Protein AF-A0AAW0L1X0-F1 (afdb_monomer)

Secondary structure (DSSP, 8-state):
-HHHHHHHHHHHHHHHHHHHHHHHHHHHHHHHHHH-SPPPHHHHHHHHHHHHHHHHHHHHH-TTHHHHHHHHHHHHHIIIIIHHHHHHHHHH-PPTT-HHHHHHHHHHHHHHHHHHHHHHHHHHHHHHH-----S---

Solvent-accessible surface area (backbone atoms only — not comparable to full-atom values): 7611 Å² total; per-residue (Å²): 113,69,68,59,54,52,52,50,50,53,49,51,57,54,49,50,53,57,55,49,48,58,52,50,51,54,51,50,52,52,48,28,71,75,64,76,45,84,83,49,74,64,56,56,51,50,51,52,52,49,51,53,51,50,53,51,50,47,52,68,45,42,72,55,54,73,77,44,43,53,39,59,54,22,70,49,36,37,66,69,46,16,42,58,32,51,50,48,48,69,74,64,63,61,60,85,86,34,72,72,44,51,50,36,52,49,51,20,50,49,26,44,53,51,24,53,52,40,35,52,51,35,52,50,53,43,61,75,70,46,79,78,80,56,58,76,70,135

Foldseek 3Di:
DVVVVVVVVVVVVVVCVVVLVVVLVVVQVVCCVVVVDHDDPVNSVVSVVVVVVVVVVCVLQFVCVVLCCLQVVLVCQLVVFQVVLVVVCVVPVPDPPDPSNCVSVVRNVVSVVSSVVSNVVSVVVCVVVDPPNCSDDD

Organism: Quercus suber (NCBI:txid58331)

Nearest PDB structures (foldseek):
  3q0k-assembly1_A  TM=4.462E-01  e=7.668E+00  Homo sapiens
  1wu0-assembly1_A  TM=3.932E-01  e=6.072E+00  Bacillus sp. PS3

Structure (mmCIF, N/CA/C/O backbone):
data_AF-A0AAW0L1X0-F1
#
_entry.id   AF-A0AAW0L1X0-F1
#
loop_
_atom_site.group_PDB
_atom_site.id
_atom_site.type_symbol
_atom_site.label_atom_id
_atom_site.label_alt_id
_atom_site.label_comp_id
_atom_site.label_asym_id
_atom_site.label_entity_id
_atom_site.label_seq_id
_atom_site.pdbx_PDB_ins_code
_atom_site.Cartn_x
_atom_site.Cartn_y
_atom_site.Cartn_z
_atom_site.occupancy
_atom_site.B_iso_or_equiv
_atom_site.auth_seq_id
_atom_site.auth_comp_id
_atom_site.auth_asym_id
_atom_site.auth_atom_id
_atom_site.pdbx_PDB_model_num
ATOM 1 N N . MET A 1 1 ? 4.843 18.036 -24.531 1.00 70.00 1 MET A N 1
ATOM 2 C CA . MET A 1 1 ? 5.066 16.636 -24.096 1.00 70.00 1 MET A CA 1
ATOM 3 C C . MET A 1 1 ? 6.140 16.539 -23.012 1.00 70.00 1 MET A C 1
ATOM 5 O O . MET A 1 1 ? 5.865 15.941 -21.984 1.00 70.00 1 MET A O 1
ATOM 9 N N . THR A 1 2 ? 7.299 17.194 -23.149 1.00 87.50 2 THR A N 1
ATOM 10 C CA . THR A 1 2 ? 8.398 17.166 -22.154 1.00 87.50 2 THR A CA 1
ATOM 11 C C . THR A 1 2 ? 7.998 17.612 -20.741 1.00 87.50 2 THR A C 1
ATOM 13 O O . THR A 1 2 ? 8.341 16.942 -19.775 1.00 87.50 2 THR A O 1
ATOM 16 N N . ALA A 1 3 ? 7.207 18.684 -20.604 1.00 91.75 3 ALA A N 1
ATOM 17 C CA . ALA A 1 3 ? 6.757 19.167 -19.292 1.00 91.75 3 ALA A CA 1
ATOM 18 C C . ALA A 1 3 ? 5.887 18.147 -18.528 1.00 91.75 3 ALA A C 1
ATOM 20 O O . ALA A 1 3 ? 6.003 18.035 -17.312 1.00 91.75 3 ALA A O 1
ATOM 21 N N . ILE A 1 4 ? 5.062 17.366 -19.238 1.00 94.31 4 ILE A N 1
ATOM 22 C CA . ILE A 1 4 ? 4.208 16.330 -18.632 1.00 94.31 4 ILE A CA 1
ATOM 23 C C . ILE A 1 4 ? 5.080 15.191 -18.092 1.00 94.31 4 ILE A C 1
ATOM 25 O O . ILE A 1 4 ? 4.886 14.764 -16.960 1.00 94.31 4 ILE A O 1
ATOM 29 N N . TYR A 1 5 ? 6.084 14.746 -18.854 1.00 93.31 5 TYR A N 1
ATOM 30 C CA . TYR A 1 5 ? 7.021 13.718 -18.390 1.00 93.31 5 TYR A CA 1
ATOM 31 C C . TYR A 1 5 ? 7.836 14.170 -17.176 1.00 93.31 5 TYR A C 1
ATOM 33 O O . TYR A 1 5 ? 7.993 13.400 -16.234 1.00 93.31 5 TYR A O 1
ATOM 41 N N . LEU A 1 6 ? 8.309 15.421 -17.162 1.00 94.56 6 LEU A N 1
ATOM 42 C CA . LEU A 1 6 ? 9.018 15.976 -16.006 1.00 94.56 6 LEU A CA 1
ATOM 43 C C . LEU A 1 6 ? 8.118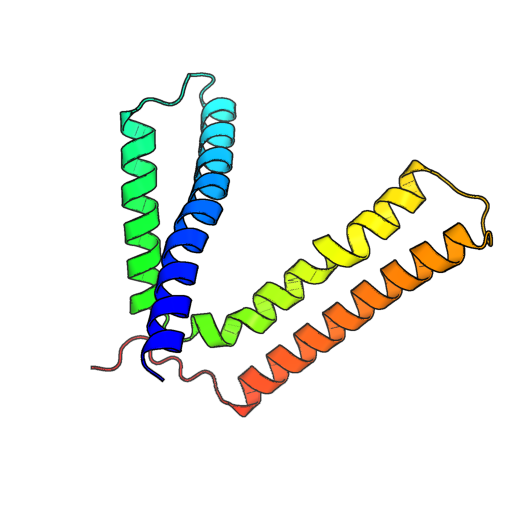 16.038 -14.767 1.00 94.56 6 LEU A C 1
ATOM 45 O O . LEU A 1 6 ? 8.550 15.649 -13.685 1.00 94.56 6 LEU A O 1
ATOM 49 N N . LEU A 1 7 ? 6.860 16.459 -14.924 1.00 94.31 7 LEU A N 1
ATOM 50 C CA . LEU A 1 7 ? 5.899 16.498 -13.822 1.00 94.31 7 LEU A CA 1
ATOM 51 C C . LEU A 1 7 ? 5.614 15.097 -13.264 1.00 94.31 7 LEU A C 1
ATOM 53 O O . LEU A 1 7 ? 5.600 14.912 -12.048 1.00 94.31 7 LEU A O 1
ATOM 57 N N . VAL A 1 8 ? 5.434 14.107 -14.142 1.00 94.50 8 VAL A N 1
ATOM 58 C CA . VAL A 1 8 ? 5.226 12.707 -13.745 1.00 94.50 8 VAL A CA 1
ATOM 59 C C . VAL A 1 8 ? 6.458 12.161 -13.023 1.00 94.50 8 VAL A C 1
ATOM 61 O O . VAL A 1 8 ? 6.311 11.553 -11.968 1.00 94.50 8 VAL A O 1
ATOM 64 N N . LEU A 1 9 ? 7.670 12.426 -13.518 1.00 93.56 9 LEU A N 1
ATOM 65 C CA . LEU A 1 9 ? 8.909 11.998 -12.860 1.00 93.56 9 LEU A CA 1
ATOM 66 C C . LEU A 1 9 ? 9.044 12.584 -11.452 1.00 93.56 9 LEU A C 1
ATOM 68 O O . LEU A 1 9 ? 9.311 11.844 -10.507 1.00 93.56 9 LEU A O 1
ATOM 72 N N . VAL A 1 10 ? 8.819 13.892 -11.295 1.00 94.75 10 VAL A N 1
ATOM 73 C CA . VAL A 1 10 ? 8.853 14.547 -9.979 1.00 94.75 10 VAL A CA 1
ATOM 74 C C . VAL A 1 10 ? 7.799 13.941 -9.055 1.00 94.75 10 VAL A C 1
ATOM 76 O O . VAL A 1 10 ? 8.106 13.610 -7.910 1.00 94.75 10 VAL A O 1
ATOM 79 N N . ASN A 1 11 ? 6.581 13.718 -9.556 1.00 93.94 11 ASN A N 1
ATOM 80 C CA . ASN A 1 11 ? 5.529 13.076 -8.779 1.00 93.94 11 ASN A CA 1
ATOM 81 C C . ASN A 1 11 ? 5.932 11.665 -8.324 1.00 93.94 11 ASN A C 1
ATOM 83 O O . ASN A 1 11 ? 5.781 11.354 -7.145 1.00 93.94 11 ASN A O 1
ATOM 87 N N . CYS A 1 12 ? 6.489 10.832 -9.205 1.00 91.06 12 CYS A N 1
ATOM 88 C CA . CYS A 1 12 ? 6.935 9.487 -8.848 1.00 91.06 12 CYS A CA 1
ATOM 89 C C . CYS A 1 12 ? 8.054 9.510 -7.796 1.00 91.06 12 CYS A C 1
ATOM 91 O O . CYS A 1 12 ? 8.009 8.727 -6.848 1.00 91.06 12 CYS A O 1
ATOM 93 N N . LEU A 1 13 ? 9.022 10.427 -7.916 1.00 91.44 13 LEU A N 1
ATOM 94 C CA . LEU A 1 13 ? 10.123 10.571 -6.957 1.00 91.44 13 LEU A CA 1
ATOM 95 C C . LEU A 1 13 ? 9.631 11.000 -5.568 1.00 91.44 13 LEU A C 1
ATOM 97 O O . LEU A 1 13 ? 10.034 10.408 -4.567 1.00 91.44 13 LEU A O 1
ATOM 101 N N . CYS A 1 14 ? 8.735 11.987 -5.495 1.00 93.12 14 CYS A N 1
ATOM 102 C CA . CYS A 1 14 ? 8.150 12.428 -4.228 1.00 93.12 14 CYS A CA 1
ATOM 103 C C . CYS A 1 14 ? 7.284 11.327 -3.600 1.00 93.12 14 CYS A C 1
ATOM 105 O O . CYS A 1 14 ? 7.422 11.007 -2.421 1.00 93.12 14 CYS A O 1
ATOM 107 N N . THR A 1 15 ? 6.423 10.707 -4.403 1.00 91.44 15 THR A N 1
ATOM 108 C CA . THR A 1 15 ? 5.494 9.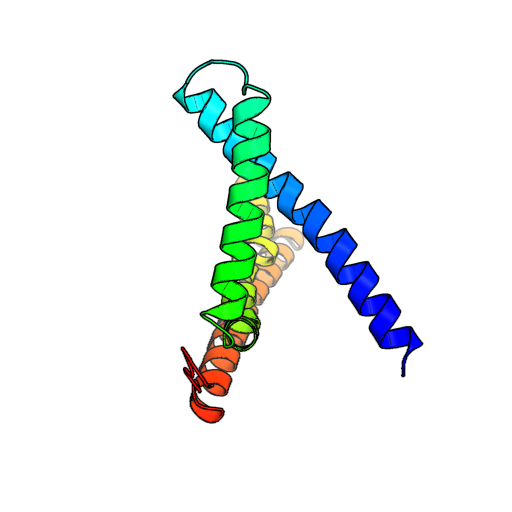665 -3.958 1.00 91.44 15 THR A CA 1
ATOM 109 C C . THR A 1 15 ? 6.230 8.425 -3.442 1.00 91.44 15 THR A C 1
ATOM 111 O O . THR A 1 15 ? 5.849 7.866 -2.414 1.00 91.44 15 THR A O 1
ATOM 114 N N . PHE A 1 16 ? 7.337 8.031 -4.085 1.00 89.69 16 PHE A N 1
ATOM 115 C CA . PHE A 1 16 ? 8.177 6.928 -3.613 1.00 89.69 16 PHE A CA 1
ATOM 116 C C . PHE A 1 16 ? 8.717 7.182 -2.200 1.00 89.69 16 PHE A C 1
ATOM 118 O O . PHE A 1 16 ? 8.691 6.280 -1.367 1.00 89.69 16 PHE A O 1
ATOM 125 N N . GLN A 1 17 ? 9.153 8.409 -1.898 1.00 89.38 17 GLN A N 1
ATOM 126 C CA . GLN A 1 17 ? 9.657 8.762 -0.567 1.00 89.38 17 GLN A CA 1
ATOM 127 C C . GLN A 1 17 ? 8.562 8.693 0.504 1.00 89.38 17 GLN A C 1
ATOM 129 O O . GLN A 1 17 ? 8.803 8.153 1.586 1.00 89.38 17 GLN A O 1
ATOM 134 N N . VAL A 1 18 ? 7.362 9.196 0.197 1.00 91.56 18 VAL A N 1
ATOM 135 C CA . VAL A 1 18 ? 6.218 9.181 1.122 1.00 91.56 18 VAL A CA 1
ATOM 136 C C . VAL A 1 18 ? 5.790 7.747 1.438 1.00 91.56 18 VAL A C 1
ATOM 138 O O . VAL A 1 18 ? 5.667 7.390 2.609 1.00 91.56 18 VAL A O 1
ATOM 141 N N . TYR A 1 19 ? 5.630 6.890 0.425 1.00 89.25 19 TYR A N 1
ATOM 142 C CA . TYR A 1 19 ? 5.261 5.490 0.659 1.00 89.25 19 TYR A CA 1
ATOM 143 C C . TYR A 1 19 ? 6.372 4.691 1.342 1.00 89.25 19 TYR A C 1
ATOM 145 O O . TYR A 1 19 ? 6.087 3.876 2.220 1.00 89.25 19 TYR A O 1
ATOM 153 N N . ALA A 1 20 ? 7.637 4.940 0.993 1.00 88.94 20 ALA A N 1
ATOM 154 C CA . ALA A 1 20 ? 8.761 4.270 1.635 1.00 88.94 20 ALA A CA 1
ATOM 155 C C . ALA A 1 20 ? 8.826 4.586 3.138 1.00 88.94 20 ALA A C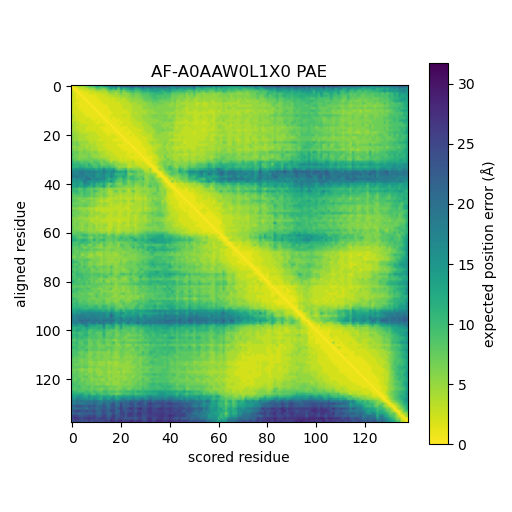 1
ATOM 157 O O . ALA A 1 20 ? 9.095 3.684 3.927 1.00 88.94 20 ALA A O 1
ATOM 158 N N . MET A 1 21 ? 8.523 5.823 3.552 1.00 89.56 21 MET A N 1
ATOM 159 C CA . MET A 1 21 ? 8.463 6.198 4.972 1.00 89.56 21 MET A CA 1
ATOM 160 C C . MET A 1 21 ? 7.468 5.327 5.747 1.00 89.56 21 MET A C 1
ATOM 162 O O . MET A 1 21 ? 7.846 4.738 6.755 1.00 89.56 21 MET A O 1
ATOM 166 N N . VAL A 1 22 ? 6.246 5.155 5.231 1.00 88.81 22 VAL A N 1
ATOM 167 C CA . VAL A 1 22 ? 5.219 4.317 5.875 1.00 88.81 22 VAL A CA 1
ATOM 168 C C . VAL A 1 22 ? 5.698 2.871 6.026 1.00 88.81 22 VAL A C 1
ATOM 170 O O . VAL A 1 22 ? 5.497 2.253 7.071 1.00 88.81 22 VAL A O 1
ATOM 173 N N . VAL A 1 23 ? 6.361 2.317 5.007 1.00 88.50 23 VAL A N 1
ATOM 174 C CA . VAL A 1 23 ? 6.917 0.957 5.071 1.00 88.50 23 VAL A CA 1
ATOM 175 C C . VAL A 1 23 ? 8.021 0.864 6.127 1.00 88.50 23 VAL A C 1
ATOM 177 O O . VAL A 1 23 ? 8.024 -0.075 6.923 1.00 88.50 23 VAL A O 1
ATOM 180 N N . PHE A 1 24 ? 8.935 1.837 6.172 1.00 86.69 24 PHE A N 1
ATOM 181 C CA . PHE A 1 24 ? 10.008 1.862 7.165 1.00 86.69 24 PHE A CA 1
ATOM 182 C C . PHE A 1 24 ? 9.476 1.976 8.590 1.00 86.69 24 PHE A C 1
ATOM 184 O O . PHE A 1 24 ? 9.955 1.244 9.453 1.00 86.69 24 PHE A O 1
ATOM 191 N N . ASP A 1 25 ? 8.462 2.805 8.822 1.00 87.81 25 ASP A N 1
ATOM 192 C CA . ASP A 1 25 ? 7.850 2.960 10.141 1.00 87.81 25 ASP A CA 1
ATOM 193 C C . ASP A 1 25 ? 7.171 1.659 10.594 1.00 87.81 25 ASP A C 1
ATOM 195 O O . ASP A 1 25 ? 7.374 1.214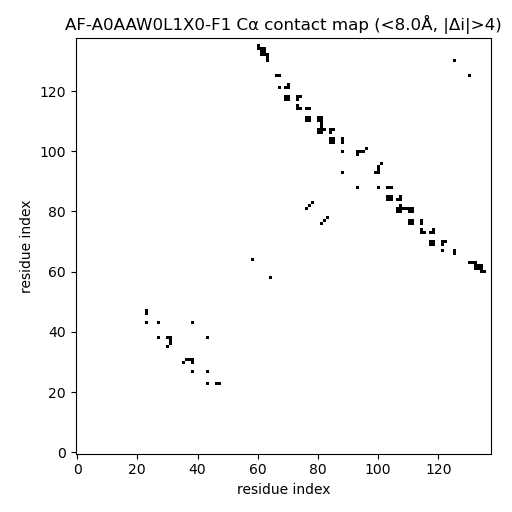 11.722 1.00 87.81 25 ASP A O 1
ATOM 199 N N . ASN A 1 26 ? 6.443 0.971 9.704 1.00 88.81 26 ASN A N 1
ATOM 200 C CA . ASN A 1 26 ? 5.840 -0.332 10.019 1.00 88.81 26 ASN A CA 1
ATOM 201 C C . ASN A 1 26 ? 6.897 -1.406 10.335 1.00 88.81 26 ASN A C 1
ATOM 203 O O . ASN A 1 26 ? 6.720 -2.209 11.256 1.00 88.81 26 ASN A O 1
ATOM 207 N N . LEU A 1 27 ? 8.011 -1.427 9.596 1.00 86.38 27 LEU A N 1
ATOM 208 C CA . LEU A 1 27 ? 9.121 -2.350 9.849 1.00 86.38 27 LEU A CA 1
ATOM 209 C C . LEU A 1 27 ? 9.849 -2.024 11.161 1.00 86.38 27 LEU A C 1
ATOM 211 O O . LEU A 1 27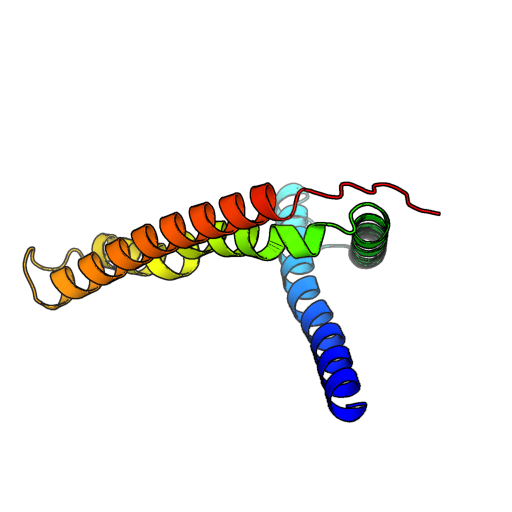 ? 10.203 -2.940 11.902 1.00 86.38 27 LEU A O 1
ATOM 215 N N . GLU A 1 28 ? 10.031 -0.742 11.476 1.00 85.88 28 GLU A N 1
ATOM 216 C CA . GLU A 1 28 ? 10.640 -0.268 12.720 1.00 85.88 28 GLU A CA 1
ATOM 217 C C . GLU A 1 28 ? 9.765 -0.593 13.940 1.00 85.88 28 GLU A C 1
ATOM 219 O O . GLU A 1 28 ? 10.279 -1.106 14.937 1.00 85.88 28 GLU A O 1
ATOM 224 N N . VAL A 1 29 ? 8.445 -0.397 13.850 1.00 85.88 29 VAL A N 1
ATOM 225 C CA . VAL A 1 29 ? 7.485 -0.798 14.894 1.00 85.88 29 VAL A CA 1
ATOM 226 C C . VAL A 1 29 ? 7.529 -2.308 15.112 1.00 85.88 29 VAL A C 1
ATOM 228 O O . VAL A 1 29 ? 7.624 -2.765 16.252 1.00 85.88 29 VAL A O 1
ATOM 231 N N . ARG A 1 30 ? 7.535 -3.102 14.035 1.00 84.00 30 ARG A N 1
ATOM 232 C CA . ARG A 1 30 ? 7.625 -4.565 14.131 1.00 84.00 30 ARG A CA 1
ATOM 233 C C . ARG A 1 30 ? 8.945 -5.018 14.755 1.00 84.00 30 ARG A C 1
ATOM 235 O O . ARG A 1 30 ? 8.944 -5.893 15.616 1.00 84.00 30 ARG A O 1
ATOM 242 N N . TYR A 1 31 ? 10.062 -4.411 14.362 1.00 81.25 31 TYR A N 1
ATOM 243 C CA . TYR A 1 31 ? 11.374 -4.698 14.939 1.00 81.25 31 TYR A CA 1
ATOM 244 C C . TYR A 1 31 ? 11.433 -4.335 16.427 1.00 81.25 31 TYR A C 1
ATOM 246 O O . TYR A 1 31 ? 11.898 -5.135 17.237 1.00 81.25 31 TYR A O 1
ATOM 254 N N . THR A 1 32 ? 10.910 -3.165 16.798 1.00 82.44 32 THR A N 1
ATOM 255 C CA . THR A 1 32 ? 10.862 -2.698 18.190 1.00 82.44 32 THR A CA 1
ATOM 256 C C . THR A 1 32 ? 9.977 -3.608 19.039 1.00 82.44 32 THR A C 1
ATOM 258 O O . THR A 1 32 ? 10.370 -3.978 20.140 1.00 82.44 32 THR A O 1
ATOM 261 N N . SER A 1 33 ? 8.835 -4.055 18.507 1.00 83.06 33 SER A N 1
ATOM 262 C CA . SER A 1 33 ? 7.949 -5.012 19.177 1.00 83.06 33 SER A CA 1
ATOM 263 C C . SER A 1 33 ? 8.616 -6.371 19.416 1.00 83.06 33 SER A C 1
ATOM 265 O O . SER A 1 33 ? 8.390 -6.976 20.459 1.00 83.06 33 SER A O 1
ATOM 267 N N . MET A 1 34 ? 9.454 -6.849 18.490 1.00 79.69 34 MET A N 1
ATOM 268 C CA . MET A 1 34 ? 10.149 -8.130 18.658 1.00 79.69 34 MET A CA 1
ATOM 269 C C . MET A 1 34 ? 11.395 -8.035 19.540 1.00 79.69 34 MET A C 1
ATOM 271 O O . MET A 1 34 ? 11.694 -8.969 20.280 1.00 79.69 34 MET A O 1
ATOM 275 N N . LYS A 1 35 ? 12.149 -6.937 19.443 1.00 73.75 35 LYS A N 1
ATOM 276 C CA . LYS A 1 35 ? 13.464 -6.806 20.084 1.00 73.75 35 LYS A CA 1
ATOM 277 C C . LYS A 1 35 ? 13.458 -5.943 21.348 1.00 73.75 35 LYS A C 1
ATOM 279 O O . LYS A 1 35 ? 14.493 -5.867 22.001 1.00 73.75 35 LYS A O 1
ATOM 284 N N . ASN A 1 36 ? 12.334 -5.297 21.684 1.00 74.25 36 ASN A N 1
ATOM 285 C CA . ASN A 1 36 ? 12.151 -4.392 22.832 1.00 74.25 36 ASN A CA 1
ATOM 286 C C . ASN A 1 36 ? 13.283 -3.359 23.007 1.00 74.25 36 ASN A C 1
ATOM 288 O O . ASN A 1 36 ? 13.604 -2.944 24.118 1.00 74.25 36 ASN A O 1
ATOM 292 N N . GLN A 1 37 ? 13.919 -2.951 21.908 1.00 75.25 37 GLN A N 1
ATOM 293 C CA . GLN A 1 37 ? 15.033 -2.009 21.910 1.00 75.25 37 GLN A CA 1
ATOM 294 C C . GLN A 1 37 ? 14.844 -0.944 20.832 1.00 75.25 37 GLN A C 1
ATOM 296 O O . GLN A 1 37 ? 14.276 -1.247 19.778 1.00 75.25 37 GLN A O 1
ATOM 301 N N . PRO A 1 38 ? 15.338 0.288 21.071 1.00 71.31 38 PRO A N 1
ATOM 302 C CA . PRO A 1 38 ? 15.257 1.357 20.089 1.00 71.31 38 PRO A CA 1
ATOM 303 C C . PRO A 1 38 ? 16.003 0.966 18.814 1.00 71.31 38 PRO A C 1
ATOM 305 O O . PRO A 1 38 ? 17.075 0.355 18.855 1.00 71.31 38 PRO A O 1
ATOM 308 N N . CYS A 1 39 ? 15.426 1.325 17.669 1.00 66.94 39 CYS A N 1
ATOM 309 C CA . CYS A 1 39 ? 15.971 0.962 16.372 1.00 66.94 39 CYS A CA 1
ATOM 310 C C . CYS A 1 39 ? 17.333 1.657 16.151 1.00 66.94 39 CYS A C 1
ATOM 312 O O . CYS A 1 39 ? 17.403 2.890 16.130 1.00 66.94 39 CYS A O 1
ATOM 314 N N . PRO A 1 40 ? 18.444 0.909 15.990 1.00 79.69 40 PRO A N 1
ATOM 315 C CA . PRO A 1 40 ? 19.754 1.510 15.769 1.00 79.69 40 PRO A CA 1
ATOM 316 C C . PRO A 1 40 ? 19.790 2.270 14.440 1.00 79.69 40 PRO A C 1
ATOM 318 O O . PRO A 1 40 ? 19.264 1.792 13.432 1.00 79.69 40 PRO A O 1
ATOM 321 N N . ARG A 1 41 ? 20.514 3.399 14.380 1.00 78.12 41 ARG A N 1
ATOM 322 C CA . ARG A 1 41 ? 20.715 4.149 13.121 1.00 78.12 41 ARG A CA 1
ATOM 323 C C . ARG A 1 41 ? 21.268 3.279 11.986 1.00 78.12 41 ARG A C 1
ATOM 325 O O . ARG A 1 41 ? 20.903 3.486 10.835 1.00 78.12 41 ARG A O 1
ATOM 332 N N . TRP A 1 42 ? 22.087 2.280 12.316 1.00 80.31 42 TRP A N 1
ATOM 333 C CA . TRP A 1 42 ? 22.621 1.313 11.354 1.00 80.31 42 TRP A CA 1
ATOM 334 C C . TRP A 1 42 ? 21.522 0.451 10.714 1.00 80.31 42 TRP A C 1
ATOM 336 O O . TRP A 1 42 ? 21.486 0.306 9.496 1.00 80.31 42 TRP A O 1
ATOM 346 N N . VAL A 1 43 ? 20.567 -0.040 11.514 1.00 81.00 43 VAL A N 1
ATOM 347 C CA . VAL A 1 43 ? 19.435 -0.856 11.038 1.00 81.00 43 VAL A CA 1
ATOM 348 C C . VAL A 1 43 ? 18.536 -0.042 10.111 1.00 81.00 43 VAL A C 1
ATOM 350 O O . VAL A 1 43 ? 18.134 -0.535 9.059 1.00 81.00 43 VAL A O 1
ATOM 353 N N . ARG A 1 44 ? 18.292 1.233 10.439 1.00 80.81 44 ARG A N 1
ATOM 354 C CA . ARG A 1 44 ? 17.537 2.155 9.579 1.00 80.81 44 ARG A CA 1
ATOM 355 C C . ARG A 1 44 ? 18.223 2.380 8.224 1.00 80.81 44 ARG A C 1
ATOM 357 O O . ARG A 1 44 ? 17.547 2.379 7.195 1.00 80.81 44 ARG A O 1
ATOM 364 N N . THR A 1 45 ? 19.546 2.546 8.197 1.00 85.00 45 THR A N 1
ATOM 365 C CA . THR A 1 45 ? 20.303 2.689 6.940 1.00 85.00 45 THR A CA 1
ATOM 366 C C . THR A 1 45 ? 20.287 1.397 6.121 1.00 85.00 45 THR A C 1
ATOM 368 O O . THR A 1 45 ? 20.021 1.450 4.921 1.00 85.00 45 THR A O 1
ATOM 371 N N . CYS A 1 46 ? 20.480 0.236 6.756 1.00 86.62 46 CYS A N 1
ATOM 372 C CA . CYS A 1 46 ? 20.378 -1.062 6.086 1.00 86.62 46 CYS A CA 1
ATOM 373 C C . CYS A 1 46 ? 18.994 -1.285 5.468 1.00 86.62 46 CYS A C 1
ATOM 375 O O . CYS A 1 46 ? 18.913 -1.678 4.310 1.00 86.62 46 CYS A O 1
ATOM 377 N N . LEU A 1 47 ? 17.915 -0.983 6.197 1.00 85.56 47 LEU A N 1
ATOM 378 C CA . LEU A 1 47 ? 16.539 -1.083 5.696 1.00 85.56 47 LEU A CA 1
ATOM 379 C C . LEU A 1 47 ? 16.306 -0.211 4.460 1.00 85.56 47 LEU A C 1
ATOM 381 O O . LEU A 1 47 ? 15.697 -0.672 3.497 1.00 85.56 47 LEU A O 1
ATOM 385 N N . ARG A 1 48 ? 16.820 1.027 4.456 1.00 86.00 48 ARG A N 1
ATOM 386 C CA . ARG A 1 48 ? 16.704 1.936 3.304 1.00 86.00 48 ARG A CA 1
ATOM 387 C C . ARG A 1 48 ? 17.430 1.410 2.071 1.00 86.00 48 ARG A C 1
ATOM 389 O O . ARG A 1 48 ? 16.847 1.400 0.989 1.00 86.00 48 ARG A O 1
ATOM 396 N N . ILE A 1 49 ? 18.677 0.965 2.234 1.00 88.12 49 ILE A N 1
ATOM 397 C CA . ILE A 1 49 ? 19.480 0.415 1.131 1.00 88.12 49 ILE A CA 1
ATOM 398 C C . ILE A 1 49 ? 18.846 -0.879 0.613 1.00 88.12 49 ILE A C 1
ATOM 400 O O . ILE A 1 49 ? 18.691 -1.046 -0.593 1.00 88.12 49 ILE A O 1
ATOM 404 N N . PHE A 1 50 ? 18.420 -1.763 1.517 1.00 88.69 50 PHE A N 1
ATOM 405 C CA . PHE A 1 50 ? 17.781 -3.025 1.166 1.00 88.69 50 PHE A CA 1
ATOM 406 C C . PHE A 1 50 ? 16.466 -2.812 0.412 1.00 88.69 50 PHE A C 1
ATOM 408 O O . PHE A 1 50 ? 16.265 -3.423 -0.631 1.00 88.69 50 PHE A O 1
ATOM 415 N N . TYR A 1 51 ? 15.596 -1.914 0.884 1.00 88.31 51 TYR A N 1
ATOM 416 C CA . TYR A 1 51 ? 14.327 -1.618 0.215 1.00 88.31 51 TYR A CA 1
ATOM 417 C C . TYR A 1 51 ? 14.535 -1.008 -1.175 1.00 88.31 51 T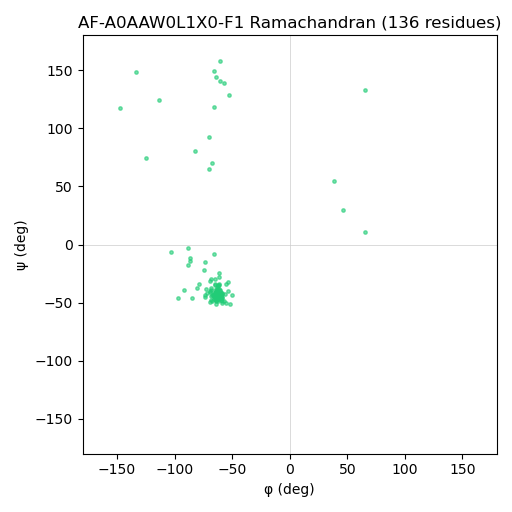YR A C 1
ATOM 419 O O . TYR A 1 51 ? 13.895 -1.438 -2.131 1.00 88.31 51 TYR A O 1
ATOM 427 N N . GLY A 1 52 ? 15.460 -0.050 -1.310 1.00 89.12 52 GLY A N 1
ATOM 428 C CA . GLY A 1 52 ? 15.804 0.531 -2.610 1.00 89.12 52 GLY A CA 1
ATOM 429 C C . GLY A 1 52 ? 16.381 -0.506 -3.579 1.00 89.12 52 GLY A C 1
ATOM 430 O O . GLY A 1 52 ? 15.946 -0.585 -4.726 1.00 89.12 52 GLY A O 1
ATOM 431 N N . GLY A 1 53 ? 17.308 -1.344 -3.104 1.00 89.25 53 GLY A N 1
ATOM 432 C CA . GLY A 1 53 ? 17.901 -2.424 -3.894 1.00 89.25 53 GLY A CA 1
ATOM 433 C C . GLY A 1 53 ? 16.880 -3.482 -4.313 1.00 89.25 53 GLY A C 1
ATOM 434 O O . GLY A 1 53 ? 16.859 -3.889 -5.471 1.00 89.25 53 GLY A O 1
ATOM 435 N N . LEU A 1 54 ? 15.984 -3.876 -3.407 1.00 88.81 54 LEU A N 1
ATOM 436 C CA . LEU A 1 54 ? 14.910 -4.825 -3.686 1.00 88.81 54 LEU A CA 1
ATOM 437 C C . LEU A 1 54 ? 13.908 -4.252 -4.696 1.00 88.81 54 LEU A C 1
ATOM 439 O O . LEU A 1 54 ? 13.540 -4.946 -5.638 1.00 88.81 54 LEU A O 1
ATOM 443 N N . ALA A 1 55 ? 13.512 -2.984 -4.558 1.00 88.56 55 ALA A N 1
ATOM 444 C CA . ALA A 1 55 ? 12.630 -2.322 -5.518 1.00 88.56 55 ALA A CA 1
ATOM 445 C C . ALA A 1 55 ? 13.258 -2.255 -6.922 1.00 88.56 55 ALA A C 1
ATOM 447 O O . ALA A 1 55 ? 12.588 -2.552 -7.911 1.00 88.56 55 ALA A O 1
ATOM 448 N N . PHE A 1 56 ? 14.552 -1.928 -7.013 1.00 87.81 56 PHE A N 1
ATOM 449 C CA . PHE A 1 56 ? 15.289 -1.946 -8.278 1.00 87.81 56 PHE A CA 1
ATOM 450 C C . PHE A 1 56 ? 15.353 -3.356 -8.878 1.00 87.81 56 PHE A C 1
ATOM 452 O O . PHE A 1 56 ? 15.034 -3.544 -10.050 1.00 87.81 56 PHE A O 1
ATOM 459 N N . PHE A 1 57 ? 15.686 -4.358 -8.063 1.00 88.75 57 PHE A N 1
ATOM 460 C CA . PHE A 1 57 ? 15.753 -5.752 -8.492 1.00 88.75 57 PHE A CA 1
ATOM 461 C C . PHE A 1 57 ? 14.406 -6.262 -9.019 1.00 88.75 57 PHE A C 1
ATOM 463 O O . PHE A 1 57 ? 14.356 -6.877 -10.084 1.00 88.75 57 PHE A O 1
ATOM 470 N N . LEU A 1 58 ? 13.303 -5.964 -8.325 1.00 87.00 58 LEU A N 1
ATOM 471 C CA . LEU A 1 58 ? 11.955 -6.329 -8.767 1.00 87.00 58 LEU A CA 1
ATOM 472 C C . LEU A 1 58 ? 11.556 -5.617 -10.064 1.00 87.00 58 LEU A C 1
ATOM 474 O O . LEU A 1 58 ? 10.945 -6.243 -10.924 1.00 87.00 58 LEU A O 1
ATOM 478 N N . SER A 1 59 ? 11.921 -4.341 -10.218 1.00 85.62 59 SER A N 1
ATOM 479 C CA . SER A 1 59 ? 11.657 -3.568 -11.437 1.00 85.62 59 SER A CA 1
ATOM 480 C C . SER A 1 59 ? 12.355 -4.169 -12.661 1.00 85.62 59 SER A C 1
ATOM 482 O O . SER A 1 59 ? 11.743 -4.310 -13.717 1.00 85.62 59 SER A O 1
ATOM 484 N N . VAL A 1 60 ? 13.619 -4.581 -12.506 1.00 83.81 60 VAL A N 1
ATOM 485 C CA . VAL A 1 60 ? 14.401 -5.215 -13.580 1.00 83.81 60 VAL A CA 1
ATOM 486 C C . VAL A 1 60 ? 13.906 -6.634 -13.876 1.00 83.81 60 VAL A C 1
ATOM 488 O O . VAL A 1 60 ? 13.793 -7.012 -15.037 1.00 83.81 60 VAL A O 1
ATOM 491 N N . THR A 1 61 ? 13.588 -7.415 -12.841 1.00 83.44 61 THR A N 1
ATOM 492 C CA . THR A 1 61 ? 13.235 -8.842 -12.979 1.00 83.44 61 THR A CA 1
ATOM 493 C C . THR A 1 61 ? 11.795 -9.058 -13.457 1.00 83.44 61 THR A C 1
ATOM 495 O O . THR A 1 61 ? 11.506 -10.020 -14.169 1.00 83.44 61 THR A O 1
ATOM 498 N N . PHE A 1 62 ? 10.863 -8.186 -13.063 1.00 81.44 62 PHE A N 1
ATOM 499 C CA . PHE A 1 62 ? 9.432 -8.360 -13.316 1.00 81.44 62 PHE A CA 1
ATOM 500 C C . PHE A 1 62 ? 8.835 -7.141 -14.041 1.00 81.44 62 PHE A C 1
ATOM 502 O O . PHE A 1 62 ? 8.047 -6.386 -13.461 1.00 81.44 62 PHE A O 1
ATOM 509 N N . PRO A 1 63 ? 9.111 -6.968 -15.349 1.00 74.12 63 PRO A N 1
ATOM 510 C CA . PRO A 1 63 ? 8.585 -5.842 -16.128 1.00 74.12 63 PRO A CA 1
ATOM 511 C C . PRO A 1 63 ? 7.050 -5.865 -16.289 1.00 74.12 63 PRO A C 1
ATOM 513 O O . PRO A 1 63 ? 6.456 -4.903 -16.770 1.00 74.12 63 PRO A O 1
ATOM 516 N N . PHE A 1 64 ? 6.380 -6.947 -15.876 1.00 75.88 64 PHE A N 1
ATOM 517 C CA . PHE A 1 64 ? 4.922 -7.098 -15.914 1.00 75.88 64 PHE A CA 1
ATOM 518 C C . PHE A 1 64 ? 4.199 -6.577 -14.660 1.00 75.88 64 PHE A C 1
ATOM 520 O O . PHE A 1 64 ? 2.968 -6.597 -14.627 1.00 75.88 64 PHE A O 1
ATOM 527 N N . LEU A 1 65 ? 4.916 -6.092 -13.635 1.00 79.75 65 LEU A N 1
ATOM 528 C CA . LEU A 1 65 ? 4.302 -5.564 -12.406 1.00 79.75 65 LEU A CA 1
ATOM 529 C C . LEU A 1 65 ? 3.287 -4.445 -12.688 1.00 79.75 65 LEU A C 1
ATOM 531 O O . LEU A 1 65 ? 2.244 -4.382 -12.040 1.00 79.75 65 LEU A O 1
ATOM 535 N N . GLY A 1 66 ? 3.531 -3.618 -13.710 1.00 81.25 66 GLY A N 1
ATOM 536 C CA . GLY A 1 66 ? 2.582 -2.589 -14.143 1.00 81.25 66 GLY A CA 1
ATOM 537 C C . GLY A 1 66 ? 1.245 -3.157 -14.638 1.00 81.25 66 GLY A C 1
ATOM 538 O O . GLY A 1 66 ? 0.196 -2.581 -14.367 1.00 81.25 66 GLY A O 1
ATOM 539 N N . SER A 1 67 ? 1.250 -4.318 -15.300 1.00 82.38 67 SER A N 1
ATOM 540 C CA . SER A 1 67 ? 0.024 -4.995 -15.753 1.00 82.38 67 SER A CA 1
ATOM 541 C C . SER A 1 67 ? -0.748 -5.660 -14.611 1.00 82.38 67 SER A C 1
ATOM 543 O O . SER A 1 67 ? -1.949 -5.876 -14.740 1.00 82.38 67 SER A O 1
ATOM 545 N N . LEU A 1 6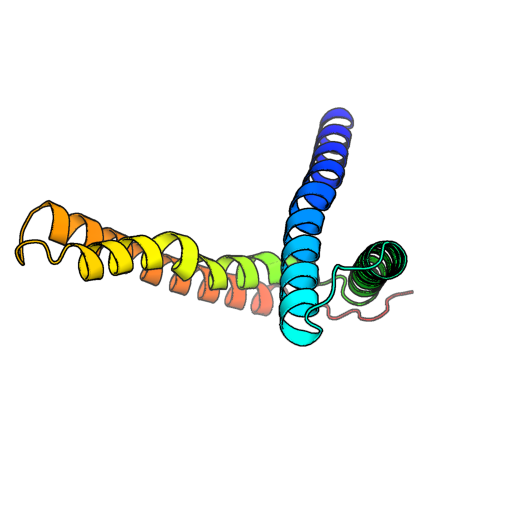8 ? -0.085 -5.956 -13.489 1.00 84.12 68 LEU A N 1
ATOM 546 C CA . LEU A 1 68 ? -0.712 -6.487 -12.275 1.00 84.12 68 LEU A CA 1
ATOM 547 C C . LEU A 1 68 ? -1.247 -5.387 -11.349 1.00 84.12 68 LEU A C 1
ATOM 549 O O . LEU A 1 68 ? -2.045 -5.680 -10.459 1.00 84.12 68 LEU A O 1
ATOM 553 N N . ALA A 1 69 ? -0.856 -4.127 -11.554 1.00 86.12 69 ALA A N 1
ATOM 554 C CA . ALA A 1 69 ? -1.295 -3.009 -10.721 1.00 86.12 69 ALA A CA 1
ATOM 555 C C . ALA A 1 69 ? -2.832 -2.889 -10.598 1.00 86.12 69 ALA A C 1
ATOM 557 O O . ALA A 1 69 ? -3.299 -2.676 -9.479 1.00 86.12 69 ALA A O 1
ATOM 558 N N . PRO A 1 70 ? -3.645 -3.099 -11.658 1.00 85.75 70 PRO A N 1
ATOM 559 C CA . PRO A 1 70 ? -5.104 -3.096 -11.536 1.00 85.75 70 PRO A CA 1
ATOM 560 C C . PRO A 1 70 ? -5.652 -4.232 -10.662 1.00 85.75 70 PRO A C 1
ATOM 562 O O . PRO A 1 70 ? -6.627 -4.022 -9.946 1.00 85.75 70 PRO A O 1
ATOM 565 N N . LEU A 1 71 ? -5.018 -5.414 -10.670 1.00 88.75 71 LEU A N 1
ATOM 566 C CA . LEU A 1 71 ? -5.406 -6.531 -9.799 1.00 88.75 71 LEU A CA 1
ATOM 567 C C . LEU A 1 71 ? -5.093 -6.230 -8.337 1.00 88.75 71 LEU A C 1
ATOM 569 O O . LEU A 1 71 ? -5.952 -6.400 -7.475 1.00 88.75 71 LEU A O 1
ATOM 573 N N . VAL A 1 72 ? -3.864 -5.788 -8.059 1.00 88.94 72 VAL A N 1
ATOM 574 C CA . VAL A 1 72 ? -3.419 -5.486 -6.693 1.00 88.94 72 VAL A CA 1
ATOM 575 C C . VAL A 1 72 ? -4.212 -4.307 -6.134 1.00 88.94 72 VAL A C 1
ATOM 577 O O . VAL A 1 72 ? -4.727 -4.388 -5.023 1.00 88.94 72 VAL A O 1
ATOM 580 N N . GLY A 1 73 ? -4.386 -3.247 -6.928 1.00 86.25 73 GLY A N 1
ATOM 581 C CA . GLY A 1 73 ? -5.226 -2.105 -6.579 1.00 86.25 73 GLY A CA 1
ATOM 582 C C . GLY A 1 73 ? -6.665 -2.537 -6.317 1.00 86.25 73 GLY A C 1
ATOM 583 O O . GLY A 1 73 ? -7.197 -2.236 -5.251 1.00 86.25 73 GLY A O 1
ATOM 584 N N . GLY A 1 74 ? -7.240 -3.330 -7.228 1.00 88.06 74 GLY A N 1
ATOM 585 C CA . GLY A 1 74 ? -8.568 -3.927 -7.104 1.00 88.06 74 GLY A CA 1
ATOM 586 C C . GLY A 1 74 ? -8.761 -4.680 -5.790 1.00 88.06 74 GLY A C 1
ATOM 587 O O . GLY A 1 74 ? -9.686 -4.385 -5.042 1.00 88.06 74 GLY A O 1
ATOM 588 N N . ALA A 1 75 ? -7.843 -5.584 -5.451 1.00 87.94 75 ALA A N 1
ATOM 589 C CA . ALA A 1 75 ? -7.909 -6.389 -4.232 1.00 87.94 75 ALA A CA 1
ATOM 590 C C . ALA A 1 75 ? -7.875 -5.565 -2.929 1.00 87.94 75 ALA A C 1
ATOM 592 O O . ALA A 1 75 ? -8.375 -6.025 -1.904 1.00 87.94 75 ALA A O 1
ATOM 593 N N . THR A 1 76 ? -7.320 -4.348 -2.951 1.00 88.31 76 THR A N 1
ATOM 594 C CA . THR A 1 76 ? -7.286 -3.451 -1.780 1.00 88.31 76 THR A CA 1
ATOM 595 C C . THR A 1 76 ? -8.530 -2.567 -1.628 1.00 88.31 76 THR A C 1
ATOM 597 O O . THR A 1 76 ? -8.741 -1.994 -0.560 1.00 88.31 76 THR A O 1
ATOM 600 N N . LEU A 1 77 ? -9.398 -2.491 -2.645 1.00 87.81 77 LEU A N 1
ATOM 601 C CA . LEU A 1 77 ? -10.615 -1.666 -2.632 1.00 87.81 77 LEU A CA 1
ATOM 602 C C . LEU A 1 77 ? -11.635 -2.028 -1.537 1.00 87.81 77 LEU A C 1
ATOM 604 O O . LEU A 1 77 ? -12.250 -1.109 -0.994 1.00 87.81 77 LEU A O 1
ATOM 608 N N . PRO A 1 78 ? -11.822 -3.301 -1.128 1.00 86.88 78 PRO A N 1
ATOM 609 C CA . PRO A 1 78 ? -12.698 -3.620 -0.005 1.00 86.88 78 PRO A CA 1
ATOM 610 C C . PRO A 1 78 ? -12.228 -2.974 1.293 1.00 86.88 78 PRO A C 1
ATOM 612 O O . PRO A 1 78 ? -13.051 -2.554 2.101 1.00 86.88 78 PRO A O 1
ATOM 615 N N . LEU A 1 79 ? -10.913 -2.865 1.493 1.00 86.19 79 LEU A N 1
ATOM 616 C CA . LEU A 1 79 ? -10.352 -2.280 2.705 1.00 86.19 79 LEU A CA 1
ATOM 617 C C . LEU A 1 79 ? -10.615 -0.771 2.782 1.00 86.19 79 LEU A C 1
ATOM 619 O O . LEU A 1 79 ? -10.777 -0.233 3.872 1.00 86.19 79 LEU A O 1
ATOM 623 N N . THR A 1 80 ? -10.678 -0.080 1.645 1.00 87.38 80 THR A N 1
ATOM 624 C CA . THR A 1 80 ? -10.890 1.372 1.608 1.00 87.38 80 THR A CA 1
ATOM 625 C C . THR A 1 80 ? -12.363 1.753 1.505 1.00 87.38 80 THR A C 1
ATOM 627 O O . THR A 1 80 ? -12.783 2.698 2.166 1.00 87.38 80 THR A O 1
ATOM 630 N N . PHE A 1 81 ? -13.158 1.022 0.720 1.00 85.00 81 PHE A N 1
ATOM 631 C CA . PHE A 1 81 ? -14.562 1.357 0.466 1.00 85.00 81 PHE A CA 1
ATOM 632 C C . PHE A 1 81 ? -15.543 0.591 1.350 1.00 85.00 81 PHE A C 1
ATOM 634 O O . PHE A 1 81 ? -16.463 1.185 1.903 1.00 85.00 81 PHE A O 1
ATOM 641 N N . ALA A 1 82 ? -15.366 -0.722 1.500 1.00 89.88 82 ALA A N 1
ATOM 642 C CA . ALA A 1 82 ? -16.334 -1.555 2.210 1.00 89.88 82 ALA A CA 1
ATOM 643 C C . ALA A 1 82 ? -16.086 -1.554 3.726 1.00 89.88 82 ALA A C 1
ATOM 645 O O . ALA A 1 82 ? -17.013 -1.376 4.519 1.00 89.88 82 ALA A O 1
ATOM 646 N N . TYR A 1 83 ? -14.830 -1.715 4.137 1.00 88.25 83 TYR A N 1
ATOM 647 C CA . TYR A 1 83 ? -14.437 -1.856 5.535 1.00 88.25 83 TYR A CA 1
ATOM 648 C C . TYR A 1 83 ? -14.908 -0.710 6.446 1.00 88.25 83 TYR A C 1
ATOM 650 O O . TYR A 1 83 ? -15.535 -1.020 7.458 1.00 88.25 83 TYR A O 1
ATOM 658 N N . PRO A 1 84 ? -14.708 0.590 6.139 1.00 89.00 84 PRO A N 1
ATOM 659 C CA . PRO A 1 84 ? -15.180 1.655 7.026 1.00 89.00 84 PRO A CA 1
ATOM 660 C C . PRO A 1 84 ? -16.710 1.695 7.138 1.00 89.00 84 PRO A C 1
ATOM 662 O O . PRO A 1 84 ? -17.222 1.947 8.228 1.00 89.00 84 PRO A O 1
ATOM 665 N N . CYS A 1 85 ? -17.443 1.392 6.060 1.00 87.31 85 CYS A N 1
ATOM 666 C CA . CYS A 1 85 ? -18.906 1.337 6.072 1.00 87.31 85 CYS A CA 1
ATOM 667 C C . CYS A 1 85 ? -19.417 0.222 6.996 1.00 87.31 85 CYS A C 1
ATOM 669 O O . CYS A 1 85 ? -20.251 0.472 7.869 1.00 87.31 85 CYS A O 1
ATOM 671 N N . PHE A 1 86 ? -18.875 -0.993 6.869 1.00 88.44 86 PHE A N 1
ATOM 672 C CA . PHE A 1 86 ? -19.251 -2.114 7.735 1.00 88.44 86 PHE A CA 1
ATOM 673 C C . PHE A 1 86 ? -18.770 -1.926 9.177 1.00 88.44 86 PHE A C 1
ATOM 675 O O . PHE A 1 86 ? -19.522 -2.196 10.115 1.00 88.44 86 PHE A O 1
ATOM 682 N N . MET A 1 87 ? -17.555 -1.406 9.370 1.00 91.00 87 MET A N 1
ATOM 683 C CA . MET A 1 87 ? -17.006 -1.110 10.694 1.00 91.00 87 MET A CA 1
ATOM 684 C C . MET A 1 87 ? -17.861 -0.067 11.421 1.00 91.00 87 MET A C 1
ATOM 686 O O . MET A 1 87 ? -18.175 -0.236 12.599 1.00 91.00 87 MET A O 1
ATOM 690 N N . TRP A 1 88 ? -18.311 0.979 10.724 1.00 90.88 88 TRP A N 1
ATOM 691 C CA . TRP A 1 88 ? -19.199 1.987 11.296 1.00 90.88 88 TRP A CA 1
ATOM 692 C C . TRP A 1 88 ? -20.547 1.394 11.730 1.00 90.88 88 TRP A C 1
ATOM 694 O O . TRP A 1 88 ? -20.993 1.655 12.851 1.00 90.88 88 TRP A O 1
ATOM 704 N N . ILE A 1 89 ? -21.163 0.548 10.894 1.00 89.19 89 ILE A N 1
ATOM 705 C CA . ILE A 1 89 ? -22.417 -0.150 11.228 1.00 89.19 89 ILE A CA 1
ATOM 706 C C . ILE A 1 89 ? -22.231 -1.029 12.474 1.00 89.19 89 ILE A C 1
ATOM 708 O O . ILE A 1 89 ? -23.069 -0.992 13.378 1.00 89.19 89 ILE A O 1
ATOM 712 N N . ALA A 1 90 ? -21.123 -1.773 12.551 1.00 87.88 90 ALA A N 1
ATOM 713 C CA . ALA A 1 90 ? -20.815 -2.650 13.677 1.00 87.88 90 ALA A CA 1
ATOM 714 C C . ALA A 1 90 ? -20.607 -1.877 14.992 1.00 87.88 90 ALA A C 1
ATOM 716 O O . ALA A 1 90 ? -21.106 -2.299 16.036 1.00 87.88 90 ALA A O 1
ATOM 717 N N . MET A 1 91 ? -19.918 -0.730 14.948 1.00 90.06 91 MET A N 1
ATOM 718 C CA . MET A 1 91 ? -19.649 0.095 16.133 1.00 90.06 91 MET A CA 1
ATOM 719 C C . MET A 1 91 ? -20.882 0.858 16.626 1.00 90.06 91 MET A C 1
ATOM 721 O O . MET A 1 91 ? -21.114 0.945 17.830 1.00 90.06 91 MET A O 1
ATOM 725 N N . ARG A 1 92 ? -21.665 1.454 15.716 1.00 85.06 92 ARG A N 1
ATOM 726 C CA . ARG A 1 92 ? -22.775 2.348 16.086 1.00 85.06 92 ARG A CA 1
ATOM 727 C C . ARG A 1 92 ? -24.104 1.635 16.308 1.00 85.06 92 ARG A C 1
ATOM 729 O O . ARG A 1 92 ? -24.984 2.253 16.899 1.00 85.06 92 ARG A O 1
ATOM 736 N N . LYS A 1 93 ? -24.264 0.391 15.832 1.00 82.56 93 LYS A N 1
ATOM 737 C CA . LYS A 1 93 ? -25.524 -0.381 15.875 1.00 82.56 93 LYS A CA 1
ATOM 738 C C . LYS A 1 93 ? -26.762 0.502 15.611 1.00 82.56 93 LYS A C 1
ATOM 740 O O . LYS A 1 93 ? -27.655 0.578 16.458 1.00 82.56 93 LYS A O 1
ATOM 745 N N . PRO A 1 94 ? -26.801 1.235 14.481 1.00 84.25 94 PRO A N 1
ATOM 746 C CA . PRO A 1 94 ? -27.931 2.102 14.169 1.00 84.25 94 PRO A CA 1
ATOM 747 C C . PRO A 1 94 ? -29.219 1.275 14.060 1.00 84.25 94 PRO A C 1
ATOM 749 O O . PRO A 1 94 ? -29.174 0.070 13.807 1.00 84.25 94 PRO A O 1
ATOM 752 N N . ARG A 1 95 ? -30.378 1.926 14.234 1.00 82.56 95 ARG A N 1
ATOM 753 C CA . ARG A 1 95 ? -31.677 1.250 14.105 1.00 82.56 95 ARG A CA 1
ATOM 754 C C . ARG A 1 95 ? -31.752 0.526 12.749 1.00 82.56 95 ARG A C 1
ATOM 756 O O . ARG A 1 95 ? -31.490 1.173 11.727 1.00 82.56 95 ARG A O 1
ATOM 763 N N . PRO A 1 96 ? -32.103 -0.774 12.725 1.00 73.88 96 PRO A N 1
ATOM 764 C CA . PRO A 1 96 ? -32.282 -1.495 11.470 1.00 73.88 96 PRO A CA 1
ATOM 765 C C . PRO A 1 96 ? -33.341 -0.769 10.626 1.00 73.88 96 PRO A C 1
ATOM 767 O O . PRO A 1 96 ? -34.320 -0.263 11.173 1.00 73.88 96 PRO A O 1
ATOM 770 N N . ASN A 1 97 ? -33.109 -0.656 9.313 1.00 73.88 97 ASN A N 1
ATOM 771 C CA . ASN A 1 97 ? -33.917 0.130 8.362 1.00 73.88 97 ASN A CA 1
ATOM 772 C C . ASN A 1 97 ? -33.933 1.664 8.531 1.00 73.88 97 ASN A C 1
ATOM 774 O O . ASN A 1 97 ? -34.697 2.346 7.850 1.00 73.88 97 ASN A O 1
ATOM 778 N N . GLY A 1 98 ? -33.071 2.252 9.364 1.00 84.62 98 GLY A N 1
ATOM 779 C CA . GLY A 1 98 ? -32.855 3.702 9.323 1.00 84.62 98 GLY A CA 1
ATOM 780 C C . GLY A 1 98 ? -32.204 4.145 8.004 1.00 84.62 98 GLY A C 1
ATOM 781 O O . GLY A 1 98 ? -31.386 3.415 7.445 1.00 84.62 98 GLY A O 1
ATOM 782 N N . PHE A 1 99 ? -32.490 5.368 7.543 1.00 86.81 99 PHE A N 1
ATOM 783 C CA . PHE A 1 99 ? -31.879 5.945 6.331 1.00 86.81 99 PHE A CA 1
ATOM 784 C C . PHE A 1 99 ? -30.345 5.821 6.331 1.00 86.81 99 PHE A C 1
ATOM 786 O O . PHE A 1 99 ? -29.752 5.387 5.351 1.00 86.81 99 PHE A O 1
ATOM 793 N N . VAL A 1 100 ? -29.707 6.104 7.473 1.00 87.19 100 VAL A N 1
ATOM 794 C CA . VAL A 1 100 ? -28.246 6.017 7.645 1.00 87.19 100 VAL A CA 1
ATOM 795 C C . VAL A 1 100 ? -27.726 4.573 7.599 1.00 87.19 100 VAL A C 1
ATOM 797 O O . VAL A 1 100 ? -26.593 4.332 7.186 1.00 87.19 100 VAL A O 1
ATOM 800 N N . TRP A 1 101 ? -28.533 3.595 8.018 1.00 89.44 101 TRP A N 1
ATOM 801 C CA . TRP A 1 101 ? -28.161 2.184 7.925 1.00 89.44 101 TRP A CA 1
ATOM 802 C C . TRP A 1 101 ? -28.244 1.695 6.477 1.00 89.44 101 TRP A C 1
ATOM 804 O O . TRP A 1 101 ? -27.295 1.084 5.998 1.00 89.44 101 TRP A O 1
ATOM 814 N N . ILE A 1 102 ? -29.320 2.038 5.757 1.00 88.69 102 ILE A N 1
ATOM 815 C CA . ILE A 1 102 ? -29.500 1.672 4.344 1.00 88.69 102 ILE A CA 1
ATOM 816 C C . ILE A 1 102 ? -28.390 2.275 3.481 1.00 88.69 102 ILE A C 1
ATOM 818 O O . ILE A 1 102 ? -27.817 1.569 2.656 1.00 88.69 102 ILE A O 1
ATOM 822 N N . THR A 1 103 ? -28.042 3.550 3.685 1.00 88.06 103 THR A N 1
ATOM 823 C CA . THR A 1 103 ? -26.969 4.192 2.914 1.00 88.06 103 THR A CA 1
ATOM 824 C C . THR A 1 103 ? -25.619 3.533 3.177 1.00 88.06 103 THR A C 1
ATOM 826 O O . THR A 1 103 ? -24.978 3.101 2.226 1.00 88.06 103 THR A O 1
ATOM 829 N N . ASN A 1 104 ? -25.198 3.362 4.436 1.00 90.00 104 ASN A N 1
ATOM 830 C CA . ASN A 1 104 ? -23.914 2.715 4.739 1.00 90.00 104 ASN A CA 1
ATOM 831 C C . ASN A 1 104 ? -23.862 1.254 4.267 1.00 90.00 104 ASN A C 1
ATOM 833 O O . ASN A 1 104 ? -22.834 0.813 3.756 1.00 90.00 104 ASN A O 1
ATOM 837 N N . MET A 1 105 ? -24.963 0.510 4.399 1.00 89.81 105 MET A N 1
ATOM 838 C CA . MET A 1 105 ? -25.034 -0.881 3.951 1.00 89.81 105 MET A CA 1
ATOM 839 C C . MET A 1 105 ? -25.003 -0.976 2.419 1.00 89.81 105 MET A C 1
ATOM 841 O O . MET A 1 105 ? -24.305 -1.823 1.862 1.00 89.81 105 MET A O 1
ATOM 845 N N . GLY A 1 106 ? -25.705 -0.071 1.731 1.00 92.12 106 GLY A N 1
ATOM 846 C CA . GLY A 1 106 ? -25.700 0.043 0.275 1.00 92.12 106 GLY A CA 1
ATOM 847 C C . GLY A 1 106 ? -24.328 0.428 -0.278 1.00 92.12 106 GLY A C 1
ATOM 848 O O . GLY A 1 106 ? -23.835 -0.240 -1.181 1.00 92.12 106 GLY A O 1
ATOM 849 N N . LEU A 1 107 ? -23.674 1.443 0.300 1.00 91.25 107 LEU A N 1
ATOM 850 C CA . LEU A 1 107 ? -22.309 1.853 -0.058 1.00 91.25 107 LEU A CA 1
ATOM 851 C C . LEU A 1 107 ? -21.291 0.726 0.175 1.00 91.25 107 LEU A C 1
ATOM 853 O O . LEU A 1 107 ? -20.457 0.473 -0.693 1.00 91.25 107 LEU A O 1
ATOM 857 N N . GLY A 1 108 ? -21.390 0.009 1.299 1.00 91.94 108 GLY A N 1
ATOM 858 C CA . GLY A 1 108 ? -20.531 -1.141 1.587 1.00 91.94 108 GLY A CA 1
ATOM 859 C C . GLY A 1 108 ? -20.708 -2.274 0.572 1.00 91.94 108 GLY A C 1
ATOM 860 O O . GLY A 1 108 ? -19.724 -2.795 0.047 1.00 91.94 108 GLY A O 1
ATOM 861 N N . CYS A 1 109 ? -21.956 -2.618 0.240 1.00 91.81 109 CYS A N 1
ATOM 862 C CA . CYS A 1 109 ? -22.267 -3.624 -0.776 1.00 91.81 109 CYS A CA 1
ATOM 863 C C . CYS A 1 109 ? -21.773 -3.198 -2.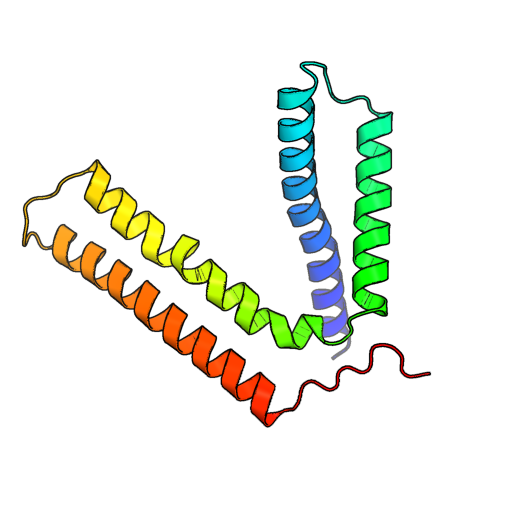169 1.00 91.81 109 CYS A C 1
ATOM 865 O O . CYS A 1 109 ? -21.113 -3.976 -2.857 1.00 91.81 109 CYS A O 1
ATOM 867 N N . LEU A 1 110 ? -22.005 -1.939 -2.553 1.00 93.06 110 LEU A N 1
ATOM 868 C CA . LEU A 1 110 ? -21.529 -1.373 -3.815 1.00 93.06 110 LEU A CA 1
ATOM 869 C C . LEU A 1 110 ? -20.000 -1.427 -3.910 1.00 93.06 110 LEU A C 1
ATOM 871 O O . LEU A 1 110 ? -19.475 -1.816 -4.950 1.00 93.06 110 LEU A O 1
ATOM 875 N N . GLY A 1 111 ? -19.281 -1.116 -2.828 1.00 91.38 111 GLY A N 1
ATOM 876 C CA . GLY A 1 111 ? -17.821 -1.229 -2.774 1.00 91.38 111 GLY A CA 1
ATOM 877 C C . GLY A 1 111 ? -17.315 -2.659 -3.006 1.00 91.38 111 GLY A C 1
ATOM 878 O O . GLY A 1 111 ? -16.329 -2.862 -3.718 1.00 91.38 111 GLY A O 1
ATOM 879 N N . ILE A 1 112 ? -18.013 -3.666 -2.468 1.00 92.62 112 ILE A N 1
ATOM 880 C CA . ILE A 1 112 ? -17.690 -5.082 -2.705 1.00 92.62 112 ILE A CA 1
ATOM 881 C C . ILE A 1 112 ? -17.963 -5.462 -4.164 1.00 92.62 112 ILE A C 1
ATOM 883 O O . ILE A 1 112 ? -17.096 -6.044 -4.814 1.00 92.62 112 ILE A O 1
ATOM 887 N N . VAL A 1 113 ? -19.134 -5.108 -4.701 1.00 93.88 113 VAL A N 1
ATOM 888 C CA . VAL A 1 113 ? -19.488 -5.399 -6.101 1.00 93.88 113 VAL A CA 1
ATOM 889 C C . VAL A 1 113 ? -18.479 -4.758 -7.053 1.00 93.88 113 VAL A C 1
ATOM 891 O O . VAL A 1 113 ? -17.968 -5.428 -7.948 1.00 93.88 113 VAL A O 1
ATOM 894 N N . LEU A 1 114 ? -18.122 -3.493 -6.822 1.00 91.94 114 LEU A N 1
ATOM 895 C CA . LEU A 1 114 ? -17.131 -2.779 -7.624 1.00 91.94 114 LEU A CA 1
ATOM 896 C C . LEU A 1 114 ? -15.757 -3.458 -7.568 1.00 91.94 114 LEU A C 1
ATOM 898 O O . LEU A 1 114 ? -15.093 -3.582 -8.594 1.00 91.94 114 LEU A O 1
ATOM 902 N N . THR A 1 115 ? -15.354 -3.949 -6.393 1.00 92.94 115 THR A N 1
ATOM 903 C CA . THR A 1 115 ? -14.117 -4.726 -6.248 1.00 92.94 115 THR A CA 1
ATOM 904 C C . THR A 1 115 ? -14.139 -5.966 -7.136 1.00 92.94 115 THR A C 1
ATOM 906 O O . THR A 1 115 ? -13.194 -6.198 -7.887 1.00 92.94 115 THR A O 1
ATOM 909 N N . ILE A 1 116 ? -15.212 -6.758 -7.063 1.00 92.44 116 ILE A N 1
ATOM 910 C CA . ILE A 1 116 ? -15.346 -7.996 -7.840 1.00 92.44 116 ILE A CA 1
ATOM 911 C C . ILE A 1 116 ? -15.272 -7.682 -9.337 1.00 92.44 116 ILE A C 1
ATOM 913 O O . ILE A 1 116 ? -14.522 -8.333 -10.063 1.00 92.44 116 ILE A O 1
ATOM 917 N N . LEU A 1 117 ? -15.980 -6.643 -9.788 1.00 93.25 117 LEU A N 1
ATOM 918 C CA . LEU A 1 117 ? -15.955 -6.202 -11.183 1.00 93.25 117 LEU A CA 1
ATOM 919 C C . LEU A 1 117 ? -14.549 -5.794 -11.637 1.00 93.25 117 LEU A C 1
ATOM 921 O O . LEU A 1 117 ? -14.118 -6.204 -12.713 1.00 93.25 117 LEU A O 1
ATOM 925 N N . ILE A 1 118 ? -13.813 -5.032 -10.822 1.00 91.38 118 ILE A N 1
ATOM 926 C CA . ILE A 1 118 ? -12.448 -4.595 -11.151 1.00 91.38 118 ILE A CA 1
ATOM 927 C C . ILE A 1 118 ? -11.487 -5.781 -11.209 1.00 91.38 118 ILE A C 1
ATOM 929 O O . ILE A 1 118 ? -10.672 -5.851 -12.126 1.00 91.38 118 ILE A O 1
ATOM 933 N N . VAL A 1 119 ? -11.591 -6.734 -10.281 1.00 92.06 119 VAL A N 1
ATOM 934 C CA . VAL A 1 119 ? -10.744 -7.936 -10.285 1.00 92.06 119 VAL A CA 1
ATOM 935 C C . VAL A 1 119 ? -11.028 -8.802 -11.514 1.00 92.06 119 VAL A C 1
ATOM 937 O O . VAL A 1 119 ? -10.082 -9.235 -12.171 1.00 92.06 119 VAL A O 1
ATOM 940 N N . ILE A 1 120 ? -12.301 -9.004 -11.876 1.00 91.50 120 ILE A N 1
ATOM 941 C CA . ILE A 1 120 ? -12.684 -9.743 -13.091 1.00 91.50 120 ILE A CA 1
ATOM 942 C C . ILE A 1 120 ? -12.161 -9.029 -14.339 1.00 91.50 120 ILE A C 1
ATOM 944 O O . ILE A 1 120 ? -11.531 -9.663 -15.182 1.00 91.50 120 ILE A O 1
ATOM 948 N N . ALA A 1 121 ? -12.372 -7.715 -14.446 1.00 90.06 121 ALA A N 1
ATOM 949 C CA . ALA A 1 121 ? -11.907 -6.927 -15.582 1.00 90.06 121 ALA A CA 1
ATOM 950 C C . ALA A 1 121 ? -10.380 -6.982 -15.714 1.00 90.06 121 ALA A C 1
ATOM 952 O O . ALA A 1 121 ? -9.855 -7.231 -16.798 1.00 90.06 121 ALA A O 1
ATOM 953 N N . ALA A 1 122 ? -9.658 -6.817 -14.605 1.00 88.69 122 ALA A N 1
ATOM 954 C CA . ALA A 1 122 ? -8.209 -6.915 -14.584 1.00 88.69 122 ALA A CA 1
ATOM 955 C C . ALA A 1 122 ? -7.738 -8.319 -15.005 1.00 88.69 122 ALA A C 1
ATOM 957 O O . ALA A 1 122 ? -6.869 -8.426 -15.870 1.00 88.69 122 ALA A O 1
ATOM 958 N N . ALA A 1 123 ? -8.359 -9.387 -14.490 1.00 87.62 123 ALA A N 1
ATOM 959 C CA . ALA A 1 123 ? -8.054 -10.763 -14.882 1.00 87.62 123 ALA A CA 1
ATOM 960 C C . ALA A 1 123 ? -8.292 -11.004 -16.383 1.00 87.62 123 ALA A C 1
ATOM 962 O O . ALA A 1 123 ? -7.412 -11.522 -17.065 1.00 87.62 123 ALA A O 1
ATOM 963 N N . TRP A 1 124 ? -9.425 -10.549 -16.923 1.00 87.81 124 TRP A N 1
ATOM 964 C CA . TRP A 1 124 ? -9.716 -10.621 -18.357 1.00 87.81 124 TRP A CA 1
ATOM 965 C C . TRP A 1 124 ? -8.685 -9.876 -19.202 1.00 87.81 124 TRP A C 1
ATOM 967 O O . TRP A 1 124 ? -8.187 -10.426 -20.180 1.00 87.81 124 TRP A O 1
ATOM 977 N N . THR A 1 125 ? -8.302 -8.657 -18.810 1.00 85.75 125 THR A N 1
ATOM 978 C CA . THR A 1 125 ? -7.281 -7.896 -19.549 1.00 85.75 125 THR A CA 1
ATOM 979 C C . THR A 1 125 ? -5.903 -8.553 -19.511 1.00 85.75 125 THR A C 1
ATOM 981 O O . THR A 1 125 ? -5.136 -8.404 -20.460 1.00 85.75 125 THR A O 1
ATOM 984 N N . LEU A 1 126 ? -5.583 -9.290 -18.444 1.00 83.62 126 LEU A N 1
ATOM 985 C CA . LEU A 1 126 ? -4.345 -10.062 -18.333 1.00 83.62 126 LEU A CA 1
ATOM 986 C C . LEU A 1 126 ? -4.360 -11.297 -19.234 1.00 83.62 126 LEU A C 1
ATOM 988 O O . LEU A 1 126 ? -3.334 -11.619 -19.833 1.00 83.62 126 LEU A O 1
ATOM 992 N N . THR A 1 127 ? -5.509 -11.964 -19.353 1.00 81.19 127 THR A N 1
ATOM 993 C CA . THR A 1 127 ? -5.684 -13.097 -20.266 1.00 81.19 127 THR A CA 1
ATOM 994 C C . THR A 1 127 ? -5.636 -12.652 -21.727 1.00 81.19 127 THR A C 1
ATOM 996 O O . THR A 1 127 ? -4.886 -13.235 -22.502 1.00 81.19 127 THR A O 1
ATOM 999 N N . ASP A 1 128 ? -6.368 -11.596 -22.092 1.00 79.75 128 ASP A N 1
ATOM 1000 C CA . ASP A 1 128 ? -6.464 -11.093 -23.470 1.00 79.75 128 ASP A CA 1
ATOM 1001 C C . ASP A 1 128 ? -5.133 -10.526 -23.987 1.00 79.75 128 ASP A C 1
ATOM 1003 O O . ASP A 1 128 ? -4.668 -10.870 -25.073 1.00 79.75 128 ASP A O 1
ATOM 1007 N N . LYS A 1 129 ? -4.442 -9.716 -23.173 1.00 69.88 129 LYS A N 1
ATOM 1008 C CA . LYS A 1 129 ? -3.136 -9.155 -23.559 1.00 69.88 129 LYS A CA 1
ATOM 1009 C C . LYS A 1 129 ? -2.005 -10.183 -23.518 1.00 69.88 129 LYS A C 1
ATOM 1011 O O . LYS A 1 129 ? -0.935 -9.919 -24.075 1.00 69.88 129 LYS A O 1
ATOM 1016 N N . GLY A 1 130 ? -2.240 -11.328 -22.873 1.00 62.09 130 GLY A N 1
ATOM 1017 C CA . GLY A 1 130 ? -1.242 -12.338 -22.560 1.00 62.09 130 GLY A CA 1
ATOM 1018 C C . GLY A 1 130 ? -0.196 -11.808 -21.579 1.00 62.09 130 GLY A C 1
ATOM 1019 O O . GLY A 1 130 ? 0.380 -10.730 -21.751 1.00 62.09 130 GLY A O 1
ATOM 1020 N N . LEU A 1 131 ? 0.121 -12.582 -20.543 1.00 64.06 131 LEU A N 1
ATOM 1021 C CA . LEU A 1 131 ? 1.258 -12.261 -19.687 1.00 64.06 131 LEU A CA 1
ATOM 1022 C C . LEU A 1 131 ? 2.532 -12.512 -20.504 1.00 64.06 131 LEU A C 1
ATOM 1024 O O . LEU A 1 131 ? 3.039 -13.629 -20.572 1.00 64.06 131 LEU A O 1
ATOM 1028 N N . LYS A 1 132 ? 3.042 -11.470 -21.173 1.00 56.44 132 LYS A N 1
ATOM 1029 C CA . LYS A 1 132 ? 4.372 -11.454 -21.799 1.00 56.44 132 LYS A CA 1
ATOM 1030 C C . LYS A 1 132 ? 5.420 -11.497 -20.685 1.00 56.44 132 LYS A C 1
ATOM 1032 O O . LYS A 1 132 ? 6.104 -10.507 -20.432 1.00 56.44 132 LYS A O 1
ATOM 1037 N N . ALA A 1 133 ? 5.524 -12.647 -20.024 1.00 56.44 133 ALA A N 1
ATOM 1038 C CA . ALA A 1 133 ? 6.457 -12.966 -18.956 1.00 56.44 133 ALA A CA 1
ATOM 1039 C C . ALA A 1 133 ? 7.881 -13.065 -19.527 1.00 56.44 133 ALA A C 1
ATOM 1041 O O . ALA A 1 133 ? 8.495 -14.123 -19.599 1.00 56.44 133 ALA A O 1
ATOM 1042 N N . ASN A 1 134 ? 8.388 -11.939 -20.023 1.00 54.22 134 ASN A N 1
ATOM 1043 C CA . ASN A 1 134 ? 9.774 -11.784 -20.422 1.00 54.22 134 ASN A CA 1
ATOM 1044 C C . ASN A 1 134 ? 10.546 -11.484 -19.143 1.00 54.22 134 ASN A C 1
ATOM 1046 O O . ASN A 1 134 ? 10.775 -10.326 -18.818 1.00 54.22 134 ASN A O 1
ATOM 1050 N N . PHE A 1 135 ? 10.854 -12.538 -18.385 1.00 55.81 135 PHE A N 1
ATOM 1051 C CA . PHE A 1 135 ? 11.677 -12.445 -17.176 1.00 55.81 135 PHE A CA 1
ATOM 1052 C C . PHE A 1 135 ? 13.085 -11.924 -17.492 1.00 55.81 135 PHE A C 1
ATOM 1054 O O . PHE A 1 135 ? 13.696 -11.268 -16.663 1.00 55.81 135 PHE A O 1
ATOM 1061 N N . TYR A 1 136 ? 13.562 -12.171 -18.713 1.00 48.06 136 TYR A N 1
ATOM 1062 C CA . TYR A 1 136 ? 14.749 -11.575 -19.311 1.00 48.06 136 TYR A CA 1
ATOM 1063 C C . TYR A 1 136 ? 14.481 -11.454 -20.813 1.00 48.06 136 TYR A C 1
ATOM 1065 O O . TYR A 1 136 ? 14.260 -12.461 -21.487 1.00 48.06 136 TYR A O 1
ATOM 1073 N N . LYS A 1 137 ? 14.463 -10.236 -21.349 1.00 42.56 137 LYS A N 1
ATOM 1074 C CA . LYS A 1 137 ? 14.691 -10.004 -22.778 1.00 42.56 137 LYS A CA 1
ATOM 1075 C C . LYS A 1 137 ? 16.007 -9.231 -22.881 1.00 42.56 137 LYS A C 1
ATOM 1077 O O . LYS A 1 137 ? 16.110 -8.234 -22.167 1.00 42.56 137 LYS A O 1
ATOM 1082 N N . PRO A 1 138 ? 16.999 -9.721 -23.647 1.00 45.84 138 PRO A N 1
ATOM 1083 C CA . PRO A 1 138 ? 18.222 -8.967 -23.909 1.00 45.84 138 PRO A CA 1
ATOM 1084 C C . PRO A 1 138 ? 17.916 -7.622 -24.578 1.00 45.84 138 PRO A C 1
ATOM 1086 O O . PRO A 1 138 ? 16.851 -7.515 -25.236 1.00 45.84 138 PRO A O 1
#

Mean predicted aligned error: 8.13 Å

Radius of gyration: 20.83 Å; Cα contacts (8 Å, |Δi|>4): 76; chains: 1; bounding box: 56×32×47 Å

pLDDT: mean 84.45, std 9.91, range [42.56, 94.75]

Sequence (138 aa):
MTAIYLLVLVNCLCTFQVYAMVVFDNLEVRYTSMKNQPCPRWVRTCLRIFYGGLAFFLSVTFPFLGSLAPLVGGATLPLTFAYPCFMWIAMRKPRPNGFVWITNMGLGCLGIVLTILIVIAAAWTLTDKGLKANFYKP

InterP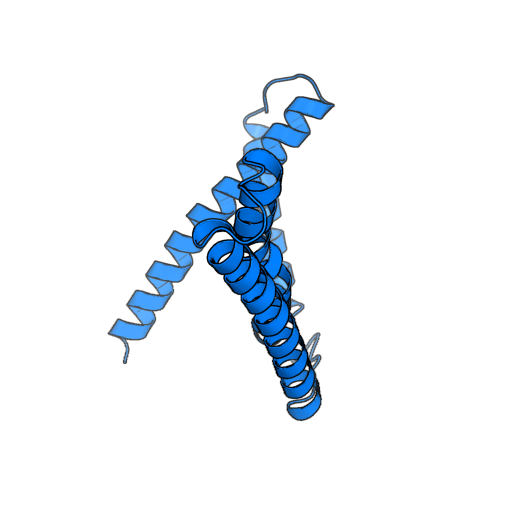ro domains:
  IPR013057 Amino acid transporter, transmembrane domain [PF01490] (3-120)